Protein 7YGK (pdb70)

B-factor: mean 16.44, std 7.22, range [6.94, 43.97]

Structure (mmCIF, N/CA/C/O backbone):
data_7YGK
#
_entry.id   7YGK
#
_cell.length_a   47.380
_cell.length_b   39.680
_cell.length_c   54.300
_cell.angle_alpha   90.000
_cell.angle_beta   91.546
_cell.angle_gamma   90.000
#
_symmetry.space_group_name_H-M   'C 1 2 1'
#
loop_
_entity.id
_entity.type
_entity.pdbx_description
1 polymer 'phospholipase A2'
2 water water
#
loop_
_atom_site.group_PDB
_atom_site.id
_atom_site.type_symbol
_atom_site.label_atom_id
_atom_site.label_alt_id
_atom_site.label_comp_id
_atom_site.label_asym_id
_atom_site.label_entity_id
_atom_site.label_seq_id
_atom_site.pdbx_PDB_ins_code
_atom_site.Cartn_x
_atom_site.Cartn_y
_atom_site.Cartn_z
_atom_site.occupancy
_atom_site.B_iso_or_equiv
_atom_site.auth_seq_id
_atom_site.auth_comp_id
_atom_site.auth_asym_id
_atom_site.auth_atom_id
_atom_site.pdbx_PDB_model_num
ATOM 1 N N . GLU A 1 1 ? -11.85595 0.70820 36.47624 1.000 32.21000 1 GLU A N 1
ATOM 2 C CA . GLU A 1 1 ? -10.64048 -0.07755 36.63050 1.000 27.03000 1 GLU A CA 1
ATOM 3 C C . GLU A 1 1 ? -10.91787 -1.44964 36.02512 1.000 17.99000 1 GLU A C 1
ATOM 4 O O . GLU A 1 1 ? -9.98721 -2.15766 35.65199 1.000 24.09000 1 GLU A O 1
ATOM 10 N N . SER A 1 2 ? -12.19963 -1.83537 35.91110 1.000 17.00000 2 SER A N 1
ATOM 11 C CA . SER A 1 2 ? -12.52849 -3.09672 35.22207 1.000 13.81000 2 SER A CA 1
ATOM 12 C C . SER A 1 2 ? -12.10926 -3.00794 33.77083 1.000 11.48000 2 SER A C 1
ATOM 13 O O . SER A 1 2 ? -12.21263 -1.95710 33.12508 1.000 12.19000 2 SER A O 1
ATOM 16 N N . ILE A 1 3 ? -11.70472 -4.14094 33.21110 1.000 10.50000 3 ILE A N 1
ATOM 17 C CA . ILE A 1 3 ? -11.29976 -4.12123 31.80759 1.000 10.52000 3 ILE A CA 1
ATOM 18 C C . ILE A 1 3 ? -12.43686 -3.72108 30.91631 1.000 8.74000 3 ILE A C 1
ATOM 19 O O . ILE A 1 3 ? -12.21166 -3.12650 29.87094 1.000 8.99000 3 ILE A O 1
ATOM 24 N N . GLU A 1 4 ? -13.68684 -4.06739 31.27664 1.000 8.94000 4 GLU A N 1
ATOM 25 C CA . GLU A 1 4 ? -14.81854 -3.66203 30.44110 1.000 8.54000 4 GLU A CA 1
ATOM 26 C C . GLU A 1 4 ? -15.00909 -2.15356 30.46810 1.000 8.53000 4 GLU A C 1
ATOM 27 O O . GLU A 1 4 ? -15.27434 -1.54626 29.43343 1.000 9.13000 4 GLU A O 1
ATOM 33 N N . SER A 1 5 ? -14.86200 -1.54038 31.62010 1.000 9.75000 5 SER A N 1
ATOM 34 C CA . SER A 1 5 ? -14.95445 -0.07416 31.68515 1.000 11.63000 5 SER A CA 1
ATOM 35 C C . SER A 1 5 ? -13.85355 0.60004 30.88955 1.000 10.43000 5 SER A C 1
ATOM 36 O O . SER A 1 5 ? -14.11347 1.61231 30.20759 1.000 11.04000 5 SER A O 1
ATOM 39 N N . ILE A 1 6 ? -12.64340 0.07445 30.96948 1.000 9.62000 6 ILE A N 1
ATOM 40 C CA . ILE A 1 6 ? -11.52130 0.61238 30.17199 1.000 10.04000 6 ILE A CA 1
ATOM 41 C C . ILE A 1 6 ? -11.80908 0.51136 28.69873 1.000 8.49000 6 ILE A C 1
ATOM 42 O O . ILE A 1 6 ? -11.66396 1.49408 27.94592 1.000 8.92000 6 ILE A O 1
ATOM 47 N N . THR A 1 7 ? -12.31767 -0.65802 28.26543 1.000 8.50000 7 THR A N 1
ATOM 48 C CA . THR A 1 7 ? -12.69830 -0.88235 26.86967 1.000 7.88000 7 THR A CA 1
ATOM 49 C C . THR A 1 7 ? -13.68322 0.19217 26.42468 1.000 7.58000 7 THR A C 1
ATOM 50 O O . THR A 1 7 ? -13.60001 0.75994 25.33708 1.000 7.71000 7 THR A O 1
ATOM 54 N N . ASP A 1 8 ? -14.70636 0.41674 27.27795 1.000 7.66000 8 ASP A N 1
ATOM 55 C CA . ASP A 1 8 ? -15.74792 1.39420 26.94169 1.000 8.67000 8 ASP A CA 1
ATOM 56 C C . ASP A 1 8 ? -15.23635 2.82358 26.90699 1.000 8.25000 8 ASP A C 1
ATOM 57 O O . ASP A 1 8 ? -15.69923 3.62840 26.08269 1.000 8.72000 8 ASP A O 1
ATOM 62 N N . ASN A 1 9 ? -14.26233 3.15940 27.73259 1.000 8.24000 9 ASN A N 1
ATOM 63 C CA . ASN A 1 9 ? -13.66014 4.48260 27.63655 1.000 8.77000 9 ASN A CA 1
ATOM 64 C C . ASN A 1 9 ? -12.94057 4.64097 26.30816 1.000 8.34000 9 ASN A C 1
ATOM 65 O O . ASN A 1 9 ? -13.09720 5.67832 25.64122 1.000 8.88000 9 ASN A O 1
ATOM 70 N N . TYR A 1 10 ? -12.18779 3.62940 25.88282 1.000 8.20000 10 TYR A N 1
ATOM 71 C CA . TYR A 1 10 ? -11.51437 3.77462 24.60258 1.000 8.79000 10 TYR A CA 1
ATOM 72 C C . TYR A 1 10 ? -12.51430 3.93196 23.47923 1.000 10.50000 10 TYR A C 1
ATOM 73 O O . TYR A 1 10 ? -12.27313 4.64652 22.50103 1.000 9.98000 10 TYR A O 1
ATOM 82 N N . LEU A 1 11 ? -13.62614 3.18149 23.53785 1.000 8.99000 11 LEU A N 1
ATOM 83 C CA . LEU A 1 11 ? -14.62871 3.22924 22.47463 1.000 9.70000 11 LEU A CA 1
ATOM 84 C C . LEU A 1 11 ? -15.39878 4.53574 22.41330 1.000 10.69000 11 LEU A C 1
ATOM 85 O O . LEU A 1 11 ? -15.69579 5.02883 21.31825 1.000 11.68000 11 LEU A O 1
ATOM 90 N N . PHE A 1 12 ? -15.81191 5.04607 23.55139 1.000 8.87000 12 PHE A N 1
ATOM 91 C CA . PHE A 1 12 ? -16.85161 6.06088 23.61795 1.000 11.10000 12 PHE A CA 1
ATOM 92 C C . PHE A 1 12 ? -16.44661 7.38768 24.21373 1.000 10.58000 12 PHE A C 1
ATOM 93 O O . PHE A 1 12 ? -17.24383 8.33679 24.14889 1.000 12.86000 12 PHE A O 1
ATOM 101 N N . SER A 1 13 ? -15.23345 7.51101 24.74120 1.000 9.49000 13 SER A N 1
ATOM 102 C CA . SER A 1 13 ? -14.82012 8.75806 25.35835 1.000 9.26000 13 SER A CA 1
ATOM 103 C C . SER A 1 13 ? -13.68150 9.40239 24.60057 1.000 11.14000 13 SER A C 1
ATOM 104 O O . SER A 1 13 ? -13.15305 10.43423 25.07302 1.000 15.21000 13 SER A O 1
ATOM 107 N N . THR A 1 14 ? -13.21012 8.82611 23.48144 1.000 10.67000 14 THR A N 1
ATOM 108 C CA . THR A 1 14 ? -12.09384 9.39978 22.71184 1.000 13.01000 14 THR A CA 1
ATOM 109 C C . THR A 1 14 ? -12.53018 9.75759 21.29851 1.000 11.28000 14 THR A C 1
ATOM 110 O O . THR A 1 14 ? -13.45594 9.11418 20.74829 1.000 11.61000 14 THR A O 1
ATOM 114 N N . SER A 1 15 ? -11.92286 10.77102 20.67471 1.000 10.79000 15 SER A N 1
ATOM 115 C CA . SER A 1 15 ? -12.04255 10.98152 19.24421 1.000 11.25000 15 SER A CA 1
ATOM 116 C C . SER A 1 15 ? -11.31414 9.85530 18.51372 1.000 9.20000 15 SER A C 1
ATOM 117 O O . SER A 1 15 ? -10.45184 9.17832 19.08192 1.000 9.14000 15 SER A O 1
ATOM 120 N N . PRO A 1 16 ? -11.60133 9.66087 17.22960 1.000 8.94000 16 PRO A N 1
ATOM 121 C CA . PRO A 1 16 ? -10.95199 8.53948 16.55180 1.000 10.37000 16 PRO A CA 1
ATOM 122 C C . PRO A 1 16 ? -9.45461 8.74303 16.43539 1.000 9.46000 16 PRO A C 1
ATOM 123 O O . PRO A 1 16 ? -8.69287 7.78560 16.51707 1.000 9.71000 16 PRO A O 1
ATOM 127 N N . SER A 1 17 ? -8.99738 9.96730 16.23168 1.000 11.84000 17 SER A N 1
ATOM 128 C CA . SER A 1 17 ? -7.55640 10.15918 16.17047 1.000 11.83000 17 SER A CA 1
ATOM 129 C C . SER A 1 17 ? -6.89294 9.98378 17.52798 1.000 10.36000 17 SER A C 1
ATOM 130 O O . SER A 1 17 ? -5.73434 9.55000 17.55568 1.000 11.73000 17 SER A O 1
ATOM 133 N N . GLN A 1 18 ? -7.56854 10.29938 18.62686 1.000 10.70000 18 GLN A N 1
ATOM 134 C CA . GLN A 1 18 ? -7.03657 9.93944 19.94107 1.000 9.69000 18 GLN A CA 1
ATOM 135 C C . GLN A 1 18 ? -7.02676 8.41671 20.16061 1.000 8.60000 18 GLN A C 1
ATOM 136 O O . GLN A 1 18 ? -6.05530 7.86273 20.64150 1.000 9.10000 18 GLN A O 1
ATOM 142 N N . PHE A 1 19 ? -8.11776 7.74156 19.77625 1.000 8.23000 19 PHE A N 1
ATOM 143 C CA . PHE A 1 19 ? -8.11558 6.28152 19.84371 1.000 7.87000 19 PHE A CA 1
ATOM 144 C C . PHE A 1 19 ? -6.88147 5.71426 19.14451 1.000 7.43000 19 PHE A C 1
ATOM 145 O O . PHE A 1 19 ? -6.26635 4.77516 19.62636 1.000 8.69000 19 PHE A O 1
ATOM 153 N N . GLU A 1 20 ? -6.55749 6.23544 17.97215 1.000 9.23000 20 GLU A N 1
ATOM 154 C CA . GLU A 1 20 ? -5.43475 5.68811 17.23056 1.000 9.90000 20 GLU A CA 1
ATOM 155 C C . GLU A 1 20 ? -4.12275 5.84107 18.01544 1.000 9.95000 20 GLU A C 1
ATOM 156 O O . GLU A 1 20 ? -3.29003 4.91653 18.03594 1.000 10.91000 20 GLU A O 1
ATOM 162 N N . LYS A 1 21 ? -3.96014 6.95636 18.73029 1.000 8.95000 21 LYS A N 1
ATOM 163 C CA . LYS A 1 21 ? -2.75307 7.16565 19.51930 1.000 10.87000 21 LYS A CA 1
ATOM 164 C C . LYS A 1 21 ? -2.73618 6.28729 20.75999 1.000 10.42000 21 LYS A C 1
ATOM 165 O O . LYS A 1 21 ? -1.65137 5.92137 21.22884 1.000 12.35000 21 LYS A O 1
ATOM 171 N N . VAL A 1 22 ? -3.90323 5.94025 21.30913 1.000 9.59000 22 VAL A N 1
ATOM 172 C CA . VAL A 1 22 ? -4.00061 4.94303 22.36739 1.000 9.65000 22 VAL A CA 1
ATOM 173 C C . VAL A 1 22 ? -3.60513 3.57401 21.82716 1.000 9.17000 22 VAL A C 1
ATOM 174 O O . VAL A 1 22 ? -2.76690 2.84879 22.40519 1.000 9.93000 22 VAL A O 1
ATOM 178 N N . ARG A 1 23 ? -4.17791 3.20683 20.68118 1.000 9.02000 23 ARG A N 1
ATOM 179 C CA . ARG A 1 23 ? -3.93077 1.91177 20.08285 1.000 10.05000 23 ARG A CA 1
ATOM 180 C C . ARG A 1 23 ? -2.44258 1.70771 19.84487 1.000 10.23000 23 ARG A C 1
ATOM 181 O O . ARG A 1 23 ? -1.92804 0.58930 19.99462 1.000 10.89000 23 ARG A O 1
ATOM 189 N N . ASP A 1 24 ? -1.72528 2.76989 19.46349 1.000 10.43000 24 ASP A N 1
ATOM 190 C CA . ASP A 1 24 ? -0.27731 2.64539 19.21627 1.000 11.90000 24 ASP A CA 1
ATOM 191 C C . ASP A 1 24 ? 0.46842 2.08721 20.42250 1.000 12.34000 24 ASP A C 1
ATOM 192 O O . ASP A 1 24 ? 1.55551 1.49998 20.24609 1.000 14.71000 24 ASP A O 1
ATOM 197 N N . GLU A 1 25 ? 0.02153 2.33677 21.61790 1.000 11.77000 25 GLU A N 1
ATOM 198 C CA . GLU A 1 25 ? 0.70004 1.85361 22.81891 1.000 13.01000 25 GLU A CA 1
ATOM 199 C C . GLU A 1 25 ? 0.17984 0.51196 23.30450 1.000 12.75000 25 GLU A C 1
ATOM 200 O O . GLU A 1 25 ? 0.72830 -0.04672 24.27393 1.000 12.11000 25 GLU A O 1
ATOM 206 N N . ARG A 1 26 ? -0.85524 -0.03244 22.67970 1.000 12.03000 26 ARG A N 1
ATOM 207 C CA . ARG A 1 26 ? -1.41213 -1.33324 23.04241 1.000 11.74000 26 ARG A CA 1
ATOM 208 C C . ARG A 1 26 ? -1.63536 -1.50434 24.55324 1.000 10.77000 26 ARG A C 1
ATOM 209 O O . ARG A 1 26 ? -1.17521 -2.48799 25.14339 1.000 11.89000 26 ARG A O 1
ATOM 217 N N . PRO A 1 27 ? -2.29606 -0.56956 25.19750 1.000 10.85000 27 PRO A N 1
ATOM 218 C CA . PRO A 1 27 ? -2.57960 -0.73551 26.63314 1.000 10.44000 27 PRO A CA 1
ATOM 219 C C . PRO A 1 27 ? -3.36665 -1.99396 26.94013 1.000 10.44000 27 PRO A C 1
ATOM 220 O O . PRO A 1 27 ? -4.24529 -2.41112 26.17261 1.000 9.78000 27 PRO A O 1
ATOM 224 N N . HIS A 1 28 ? -3.01321 -2.65469 28.04292 1.000 9.23000 28 HIS A N 1
ATOM 225 C CA . HIS A 1 28 ? -3.77816 -3.79768 28.51060 1.000 10.25000 28 HIS A CA 1
ATOM 226 C C . HIS A 1 28 ? -3.84209 -4.87672 27.45846 1.000 9.58000 28 HIS A C 1
ATOM 227 O O . HIS A 1 28 ? -4.83061 -5.61843 27.35659 1.000 9.68000 28 HIS A O 1
ATOM 234 N N . ALA A 1 29 ? -2.75306 -5.06295 26.68520 1.000 11.59000 29 ALA A N 1
ATOM 235 C CA . ALA A 1 29 ? -2.73071 -6.02864 25.61710 1.000 11.49000 29 ALA A CA 1
ATOM 236 C C . ALA A 1 29 ? -2.67900 -7.48046 26.09576 1.000 11.31000 29 ALA A C 1
ATOM 237 O O . ALA A 1 29 ? -2.83345 -8.38859 25.28319 1.000 13.06000 29 ALA A O 1
ATOM 239 N N . ASP A 1 30 ? -2.54640 -7.68123 27.39831 1.000 11.56000 30 ASP A N 1
ATOM 240 C CA . ASP A 1 30 ? -2.76727 -8.98728 28.01459 1.000 12.26000 30 ASP A CA 1
ATOM 241 C C . ASP A 1 30 ? -4.21821 -9.42286 28.02625 1.000 11.15000 30 ASP A C 1
ATOM 242 O O . ASP A 1 30 ? -4.49543 -10.62366 28.16070 1.000 13.51000 30 ASP A O 1
ATOM 247 N N . LYS A 1 31 ? -5.16146 -8.47751 27.92654 1.000 10.23000 31 LYS A N 1
ATOM 248 C CA . LYS A 1 31 ? -6.58105 -8.73639 27.96101 1.000 9.18000 31 LYS A CA 1
ATOM 249 C C . LYS A 1 31 ? -7.28416 -8.30387 26.70232 1.000 9.48000 31 LYS A C 1
ATOM 250 O O . LYS A 1 31 ? -8.34828 -8.87019 26.42433 1.000 10.50000 31 LYS A O 1
ATOM 256 N N . LEU A 1 32 ? -6.78848 -7.30908 25.96838 1.000 9.88000 32 LEU A N 1
ATOM 257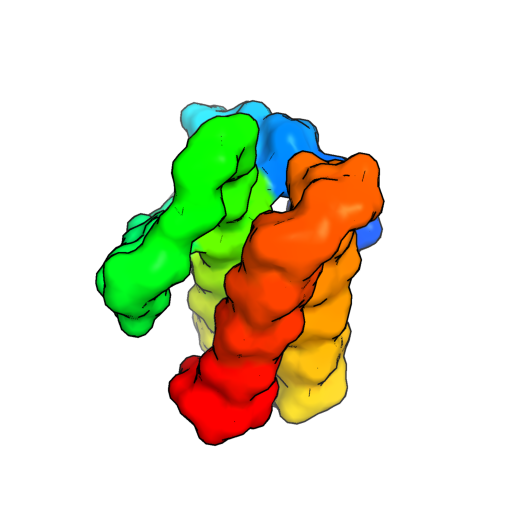 C CA . LEU A 1 32 ? -7.46887 -6.70409 24.82714 1.000 9.76000 32 LEU A CA 1
ATOM 258 C C . LEU A 1 32 ? -6.84701 -7.13617 23.52801 1.000 10.36000 32 LEU A C 1
ATOM 259 O O . LEU A 1 32 ? -5.60616 -7.21869 23.43709 1.000 10.97000 32 LEU A O 1
ATOM 264 N N . ASP A 1 33 ? -7.68364 -7.31042 22.51416 1.000 10.32000 33 ASP A N 1
ATOM 265 C CA . ASP A 1 33 ? -7.26010 -7.57324 21.16166 1.000 10.51000 33 ASP A CA 1
ATOM 266 C C . ASP A 1 33 ? -7.21245 -6.24540 20.41649 1.000 10.89000 33 ASP A C 1
ATOM 267 O O . ASP A 1 33 ? -8.25175 -5.57982 20.23641 1.000 10.40000 33 ASP A O 1
ATOM 272 N N . TRP A 1 34 ? -6.02295 -5.84877 19.99036 1.000 10.76000 34 TRP A N 1
ATOM 273 C CA . TRP A 1 34 ? -5.79774 -4.61047 19.26011 1.000 11.08000 34 TRP A CA 1
ATOM 274 C C . TRP A 1 34 ? -5.70797 -4.81234 17.75991 1.000 11.18000 34 TRP A C 1
ATOM 275 O O . TRP A 1 34 ? -5.43849 -3.85032 17.04446 1.000 12.44000 34 TRP A O 1
ATOM 286 N N . SER A 1 35 ? -5.99757 -6.00690 17.25322 1.000 11.79000 35 SER A N 1
ATOM 287 C CA . SER A 1 35 ? -5.90403 -6.27397 15.81168 1.000 13.32000 35 SER A CA 1
ATOM 288 C C . SER A 1 35 ? -7.07179 -5.66736 15.05616 1.000 12.28000 35 SER A C 1
ATOM 289 O O . SER A 1 35 ? -8.17614 -5.51894 15.56789 1.000 12.64000 35 SER A O 1
ATOM 292 N N . SER A 1 36 ? -6.81874 -5.35895 13.79266 1.000 12.88000 36 SER A N 1
ATOM 293 C CA . SER A 1 36 ? -7.85425 -4.74316 12.97157 1.000 14.28000 36 SER A CA 1
ATOM 294 C C . SER A 1 36 ? -7.54658 -4.99117 11.51099 1.000 16.86000 36 SER A C 1
ATOM 295 O O . SER A 1 36 ? -6.38685 -5.04726 11.11757 1.000 18.93000 36 SER A O 1
ATOM 298 N N . ASP A 1 37 ? -8.59818 -5.14000 10.72178 1.000 16.69000 37 ASP A N 1
ATOM 299 C CA . ASP A 1 37 ? -8.50924 -5.26575 9.26684 1.000 18.07000 37 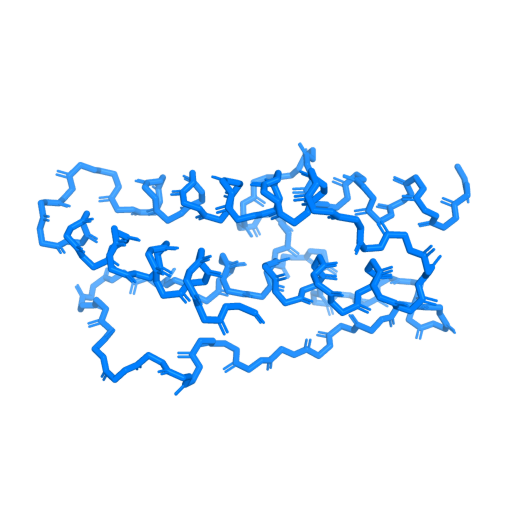ASP A CA 1
ATOM 300 C C . ASP A 1 37 ? -8.44193 -3.91262 8.55142 1.000 18.97000 37 ASP A C 1
ATOM 301 O O . ASP A 1 37 ? -8.26459 -3.88665 7.32533 1.000 18.79000 37 ASP A O 1
ATOM 306 N N . SER A 1 38 ? -8.55227 -2.77116 9.27003 1.000 17.13000 38 SER A N 1
ATOM 307 C CA . SER A 1 38 ? -8.52408 -1.44526 8.63362 1.000 16.70000 38 SER A C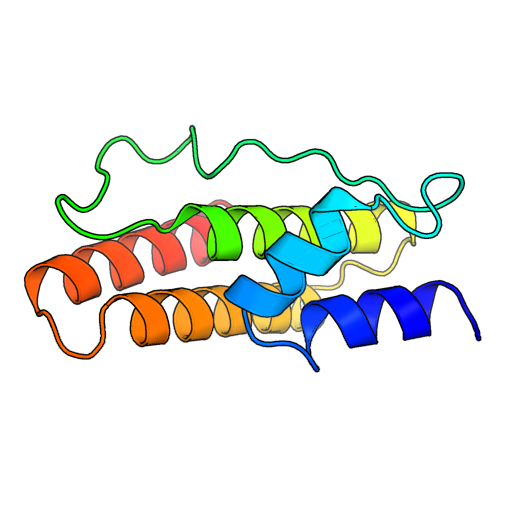A 1
ATOM 308 C C . SER A 1 38 ? -9.53180 -1.33445 7.47207 1.000 16.71000 38 SER A C 1
ATOM 309 O O . SER A 1 38 ? -9.25764 -0.72499 6.42480 1.000 19.26000 38 SER A O 1
ATOM 312 N N . CYS A 1 39 ? -10.70427 -1.90347 7.65577 1.000 15.82000 39 CYS A N 1
ATOM 313 C CA . CYS A 1 39 ? -11.77228 -1.91638 6.62170 1.000 19.35000 39 CYS A CA 1
ATOM 314 C C . CYS A 1 39 ? -11.28549 -2.47673 5.29427 1.000 19.68000 39 CYS A C 1
ATOM 315 O O . CYS A 1 39 ? -11.67154 -1.98515 4.21032 1.000 19.24000 39 CYS A O 1
ATOM 318 N N . SER A 1 40 ? -10.41142 -3.49533 5.36389 1.000 18.90000 40 SER A N 1
ATOM 319 C CA . SER A 1 40 ? -9.93218 -4.12605 4.12849 1.000 20.35000 40 SER A CA 1
ATOM 320 C C . SER A 1 40 ? -11.07434 -4.76772 3.36522 1.000 20.97000 40 SER A C 1
ATOM 321 O O . SER A 1 40 ? -10.92505 -5.06588 2.17348 1.000 23.05000 40 SER A O 1
ATOM 324 N N . TRP A 1 41 ? -12.23189 -4.95683 4.01846 1.000 19.89000 41 TRP A N 1
ATOM 325 C CA . TRP A 1 41 ? -13.45048 -5.49177 3.42913 1.000 20.84000 41 TRP A CA 1
ATOM 326 C C . TRP A 1 41 ? -14.18161 -4.50194 2.53256 1.000 21.78000 41 TRP A C 1
ATOM 327 O O . TRP A 1 41 ? -15.15425 -4.89779 1.86601 1.000 20.80000 41 TRP A O 1
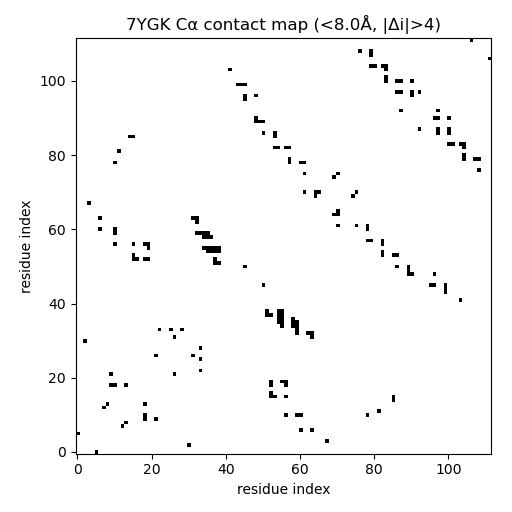ATOM 338 N N . ALA A 1 42 ? -13.76764 -3.21470 2.52080 1.000 18.54000 42 ALA A N 1
ATOM 339 C CA . ALA A 1 42 ? -14.43359 -2.16939 1.74415 1.000 20.65000 42 ALA A CA 1
ATOM 340 C C . ALA A 1 42 ? -13.71983 -2.01597 0.41158 1.000 23.42000 42 ALA A C 1
ATOM 341 O O . ALA A 1 42 ? -12.54893 -1.62707 0.40110 1.000 24.22000 42 ALA A O 1
ATOM 343 N N . PRO A 1 43 ? -14.35728 -2.28070 -0.73256 1.000 22.66000 43 PRO A N 1
ATOM 344 C CA . PRO A 1 43 ? -13.62117 -2.12041 -1.99950 1.000 26.92000 43 PRO A CA 1
ATOM 345 C C . PRO A 1 43 ? -13.29133 -0.67395 -2.34026 1.000 27.88000 43 PRO A C 1
ATOM 346 O O . PRO A 1 43 ? -12.23690 -0.42827 -2.94185 1.000 34.46000 43 PRO A O 1
ATOM 350 N N . ASP A 1 44 ? -14.12264 0.28870 -1.93509 1.000 25.92000 44 ASP A N 1
ATOM 351 C CA . ASP A 1 44 ? -13.93647 1.70284 -2.25891 1.000 26.590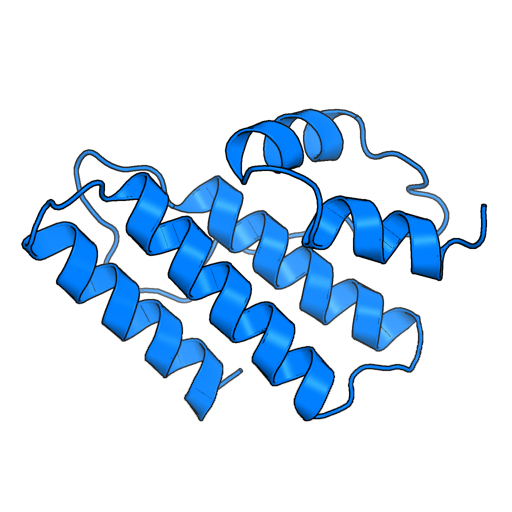00 44 ASP A CA 1
ATOM 352 C C . ASP A 1 44 ? -13.46737 2.44331 -1.00858 1.000 29.00000 44 ASP A C 1
ATOM 353 O O . ASP A 1 44 ? -14.09509 2.34182 0.05831 1.000 27.77000 44 ASP A O 1
ATOM 358 N N . LYS A 1 45 ? -12.36470 3.16661 -1.12901 1.000 27.24000 45 LYS A N 1
ATOM 359 C CA . LYS A 1 45 ? -11.83951 4.02360 -0.07931 1.000 27.10000 45 LYS A CA 1
ATOM 360 C C . LYS A 1 45 ? -11.97176 5.47710 -0.49717 1.000 24.96000 45 LYS A C 1
ATOM 361 O O . LYS A 1 45 ? -11.97782 5.79552 -1.69157 1.000 27.12000 45 LYS A O 1
ATOM 367 N N . PRO A 1 46 ? -12.05936 6.39740 0.45562 1.000 20.28000 46 PRO A N 1
ATOM 368 C CA . PRO A 1 46 ? -12.13508 7.81765 0.09011 1.000 22.08000 46 PRO A CA 1
ATOM 369 C C . PRO A 1 46 ? -10.75605 8.34107 -0.27998 1.000 23.72000 46 PRO A C 1
ATOM 370 O O . PRO A 1 46 ? -9.75693 8.06865 0.39043 1.000 26.70000 46 PRO A O 1
ATOM 374 N N . VAL A 1 47 ? -10.69827 9.10638 -1.35338 1.000 24.33000 47 VAL A N 1
ATOM 375 C CA . VAL A 1 47 ? -9.43994 9.73354 -1.72193 1.000 24.06000 47 VAL A CA 1
ATOM 376 C C . VAL A 1 47 ? -9.33041 11.02816 -0.93535 1.000 21.87000 47 VAL A C 1
ATOM 377 O O . VAL A 1 47 ? -10.26987 11.83265 -0.91561 1.000 24.31000 47 VAL A O 1
ATOM 381 N N . GLY A 1 48 ? -8.21114 11.22847 -0.27843 1.000 22.85000 48 GLY A N 1
ATOM 382 C CA . GLY A 1 48 ? -8.04767 12.46411 0.46222 1.000 21.29000 48 GLY A CA 1
ATOM 383 C C . GLY A 1 48 ? -8.44185 12.39712 1.92632 1.000 22.02000 48 GLY A C 1
ATOM 384 O O . GLY A 1 48 ? -8.25061 13.38240 2.64858 1.000 22.43000 48 GLY A O 1
ATOM 385 N N . PHE A 1 49 ? -8.99331 11.26987 2.38187 1.000 19.44000 49 PHE A N 1
ATOM 386 C CA . PHE A 1 49 ? -9.37824 11.11525 3.77353 1.000 18.15000 49 PHE A CA 1
ATOM 387 C C . PHE A 1 49 ? -8.89376 9.75623 4.24316 1.000 18.57000 49 PHE A C 1
ATOM 388 O O . PHE A 1 49 ? -8.75533 8.83923 3.45037 1.000 20.66000 49 PHE A O 1
ATOM 396 N N . ASP A 1 50 ? -8.66629 9.62186 5.54751 1.000 16.47000 50 ASP A N 1
ATOM 397 C CA . ASP A 1 50 ? -8.17241 8.37116 6.12741 1.000 14.98000 50 ASP A CA 1
ATOM 398 C C . ASP A 1 50 ? -9.21525 7.86073 7.12090 1.000 13.97000 50 ASP A C 1
ATOM 399 O O . ASP A 1 50 ? -9.38945 8.43084 8.20504 1.000 13.71000 50 ASP A O 1
ATOM 404 N N . PHE A 1 51 ? -9.92448 6.81965 6.72278 1.000 14.20000 51 PHE A N 1
ATOM 405 C CA . PHE A 1 51 ? -10.90717 6.18053 7.60042 1.000 12.74000 51 PHE A CA 1
ATOM 406 C C . PHE A 1 51 ? -10.26126 5.20029 8.57740 1.000 12.67000 51 PHE A C 1
ATOM 407 O O . PHE A 1 51 ? -10.96529 4.64965 9.43530 1.000 12.46000 51 PHE A O 1
ATOM 415 N N . ASP A 1 52 ? -8.97761 4.94424 8.48729 1.000 12.09000 52 ASP A N 1
ATOM 416 C CA . ASP A 1 52 ? -8.39770 3.88295 9.31527 1.000 12.76000 52 ASP A CA 1
ATOM 417 C C . ASP A 1 52 ? -8.63163 4.03500 10.80415 1.000 11.46000 52 ASP A C 1
ATOM 418 O O . ASP A 1 52 ? -8.93557 3.00577 11.43959 1.000 12.07000 52 ASP A O 1
ATOM 423 N N . PRO A 1 53 ? -8.54414 5.20702 11.42808 1.000 10.83000 53 PRO A N 1
ATOM 424 C CA . PRO A 1 53 ? -8.83448 5.26532 12.85565 1.000 12.41000 53 PRO A CA 1
ATOM 425 C C . PRO A 1 53 ? -10.23008 4.78940 13.20660 1.000 10.51000 53 PRO A C 1
ATOM 426 O O . PRO A 1 53 ? -10.43725 4.08844 14.22310 1.000 10.44000 53 PRO A O 1
ATOM 430 N N . ALA A 1 54 ? -11.19949 5.14469 12.38301 1.000 9.85000 54 ALA A N 1
ATOM 431 C CA . ALA A 1 54 ? -12.56624 4.70872 12.62873 1.000 10.21000 54 ALA A CA 1
ATOM 432 C C . ALA A 1 54 ? -12.70240 3.20436 12.48503 1.000 9.47000 54 ALA A C 1
ATOM 433 O O . ALA A 1 54 ? -13.37317 2.54638 13.29892 1.000 9.40000 54 ALA A O 1
ATOM 435 N N . CYS A 1 55 ? -12.07635 2.63678 11.46026 1.000 8.98000 55 CYS A N 1
ATOM 436 C CA . CYS A 1 55 ? -12.10036 1.19488 11.26630 1.000 9.87000 55 CYS A CA 1
ATOM 437 C C . CYS A 1 55 ? -11.43852 0.47510 12.41395 1.000 8.89000 55 CYS A C 1
ATOM 438 O O . CYS A 1 55 ? -11.93629 -0.56983 12.87265 1.000 9.82000 55 CYS A O 1
ATOM 441 N N . HIS A 1 56 ? -10.29020 0.98329 12.85291 1.000 9.08000 56 HIS A N 1
ATOM 442 C CA . HIS A 1 56 ? -9.60496 0.34531 13.96697 1.000 9.46000 56 HIS A CA 1
ATOM 443 C C . HIS A 1 56 ? -10.49939 0.34243 15.19220 1.000 8.47000 56 HIS A C 1
ATOM 444 O O . HIS A 1 56 ? -10.50660 -0.64105 15.97004 1.000 8.90000 56 HIS A O 1
ATOM 451 N N . ARG A 1 57 ? -11.21499 1.44309 15.44241 1.000 8.80000 57 ARG A N 1
ATOM 452 C CA . ARG A 1 57 ? -12.04459 1.50996 16.63253 1.000 8.38000 57 ARG A CA 1
ATOM 453 C C . ARG A 1 57 ? -13.24567 0.57535 16.51787 1.000 8.61000 57 ARG A C 1
ATOM 454 O O . ARG A 1 57 ? -13.64590 -0.04256 17.51856 1.000 9.00000 57 ARG A O 1
ATOM 462 N N . HIS A 1 58 ? -13.81311 0.44268 15.32419 1.000 9.05000 58 HIS A N 1
ATOM 463 C CA . HIS A 1 58 ? -14.95627 -0.44048 15.12436 1.000 8.56000 58 HIS A CA 1
ATOM 464 C C . HIS A 1 58 ? -14.56309 -1.88835 15.37252 1.000 8.71000 58 HIS A C 1
ATOM 465 O O . HIS A 1 58 ? -15.27910 -2.62198 16.09567 1.000 9.14000 58 HIS A O 1
ATOM 472 N N . ASP A 1 59 ? -13.43852 -2.31145 14.83572 1.000 9.10000 59 ASP A N 1
ATOM 473 C CA . ASP A 1 59 ? -12.91798 -3.65742 15.07990 1.000 9.10000 59 ASP A CA 1
ATOM 474 C C . ASP A 1 59 ? -12.60692 -3.86145 16.52949 1.000 8.50000 59 ASP A C 1
ATOM 475 O O . ASP A 1 59 ? -12.87534 -4.94677 17.07771 1.000 8.91000 59 ASP A O 1
ATOM 480 N N . PHE A 1 60 ? -12.04405 -2.85813 17.18823 1.000 8.67000 60 PHE A N 1
ATOM 481 C CA . PHE A 1 60 ? -11.77889 -2.96080 18.61824 1.000 8.04000 60 PHE A CA 1
ATOM 482 C C . PHE A 1 60 ? -13.04996 -3.24955 19.40097 1.000 7.83000 60 PHE A C 1
ATOM 483 O O . PHE A 1 60 ? -13.06481 -4.10241 20.30569 1.000 8.21000 60 PHE A O 1
ATOM 491 N N . GLY A 1 61 ? -14.13937 -2.56446 19.04892 1.000 7.11000 61 GLY A N 1
ATOM 492 C CA . GLY A 1 61 ? -15.40099 -2.78400 19.74602 1.000 8.38000 61 GLY A CA 1
ATOM 493 C C . GLY A 1 61 ? -15.96730 -4.16398 19.50027 1.000 6.94000 61 GLY A C 1
ATOM 494 O O . GLY A 1 61 ? -16.30074 -4.89028 20.44841 1.000 8.34000 61 GLY A O 1
ATOM 495 N N . TYR A 1 62 ? -16.06846 -4.56085 18.25291 1.000 8.20000 62 TYR A N 1
ATOM 496 C CA . TYR A 1 62 ? -16.57454 -5.92049 17.97914 1.000 8.80000 62 TYR A CA 1
ATOM 497 C C . TYR A 1 62 ? -15.70535 -6.97166 18.62312 1.000 8.87000 62 TYR A C 1
ATOM 498 O O . TYR A 1 62 ? -16.22709 -7.88778 19.29741 1.000 9.27000 62 TYR A O 1
ATOM 507 N N . ARG A 1 63 ? -14.39669 -6.89405 18.42267 1.000 8.87000 63 ARG A N 1
ATOM 508 C CA . ARG A 1 63 ? -13.55287 -8.00771 18.84280 1.000 9.22000 63 ARG A CA 1
ATOM 509 C C . ARG A 1 63 ? -13.52407 -8.13115 20.34135 1.000 8.99000 63 ARG A C 1
ATOM 510 O O . ARG A 1 63 ? -13.60654 -9.26015 20.90421 1.000 9.94000 63 ARG A O 1
ATOM 518 N N . ASN A 1 64 ? -13.46414 -7.00719 21.06218 1.000 8.52000 64 ASN A N 1
ATOM 519 C CA . ASN A 1 64 ? -13.38875 -7.06384 22.50803 1.000 8.04000 64 ASN A CA 1
ATOM 520 C C . ASN A 1 64 ? -14.72744 -7.29329 23.17649 1.000 7.39000 64 ASN A C 1
ATOM 521 O O . ASN A 1 64 ? -14.76352 -7.95169 24.22061 1.000 7.82000 64 ASN A O 1
ATOM 526 N N . TYR A 1 65 ? -15.81545 -6.78117 22.62352 1.000 7.45000 65 TYR A N 1
ATOM 527 C CA . TYR A 1 65 ? -17.11811 -7.13236 23.18001 1.000 7.44000 65 TYR A CA 1
ATOM 528 C C . TYR A 1 65 ? -17.36467 -8.63547 23.05032 1.000 8.42000 65 TYR A C 1
ATOM 529 O O . TYR A 1 65 ? -17.93644 -9.26451 23.96821 1.000 8.74000 65 TYR A O 1
ATOM 538 N N . LYS A 1 66 ? -16.89775 -9.22562 21.95556 1.000 8.06000 66 LYS A N 1
ATOM 539 C CA . LYS A 1 66 ? -17.06951 -10.65926 21.77982 1.000 10.13000 66 LYS A CA 1
ATOM 540 C C . LYS A 1 66 ? -16.17796 -11.40807 22.75864 1.000 8.98000 66 LYS A C 1
ATOM 541 O O . LYS A 1 66 ? -16.63517 -12.38809 23.38579 1.000 10.64000 66 LYS A O 1
ATOM 547 N N . LYS A 1 67 ? -14.92844 -10.99961 22.93291 1.000 9.29000 67 LYS A N 1
ATOM 548 C CA . LYS A 1 67 ? -14.06725 -11.67308 23.89637 1.000 10.85000 67 LYS A CA 1
ATOM 549 C C . LYS A 1 67 ? -14.60963 -11.55122 25.31003 1.000 9.160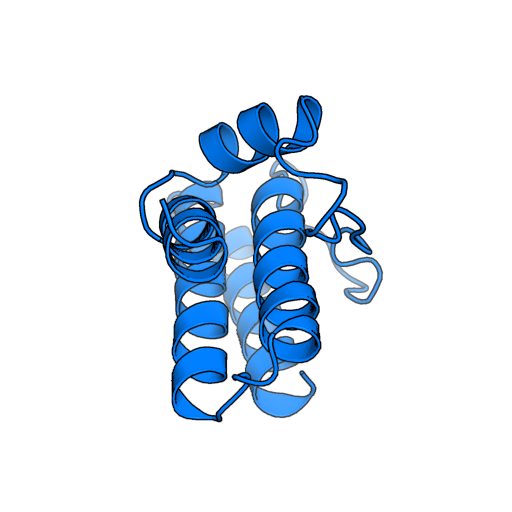00 67 LYS A C 1
ATOM 550 O O . LYS A 1 67 ? -14.38126 -12.44077 26.14940 1.000 11.04000 67 LYS A O 1
ATOM 556 N N . GLN A 1 68 ? -15.24243 -10.42585 25.63971 1.000 8.89000 68 GLN A N 1
ATOM 557 C CA . GLN A 1 68 ? -15.78623 -10.17147 26.95487 1.000 8.66000 68 GLN A CA 1
ATOM 558 C C . GLN A 1 68 ? -17.19641 -10.72188 27.11076 1.000 9.39000 68 GLN A C 1
ATOM 559 O O . GLN A 1 68 ? -17.77538 -10.53047 28.16960 1.000 10.12000 68 GLN A O 1
ATOM 565 N N . SER A 1 69 ? -17.69180 -11.41133 26.10739 1.000 9.45000 69 SER A N 1
ATOM 566 C CA . SER A 1 69 ? -19.01298 -12.02661 26.16041 1.000 9.62000 69 SER A CA 1
ATOM 567 C C . SER A 1 69 ? -20.10584 -11.03863 26.48695 1.000 10.94000 69 SER A C 1
ATOM 568 O O . SER A 1 69 ? -21.01703 -11.33977 27.28576 1.000 12.66000 69 SER A O 1
ATOM 571 N N . ARG A 1 70 ? -20.10787 -9.89066 25.77621 1.000 9.75000 70 ARG A N 1
ATOM 572 C CA . ARG A 1 70 ? -21.16065 -8.91293 25.97455 1.000 10.20000 70 ARG A CA 1
ATOM 573 C C . ARG A 1 70 ? -21.53697 -8.22614 24.67035 1.000 8.53000 70 ARG A C 1
ATOM 574 O O . ARG A 1 70 ? -22.00116 -7.07500 24.66734 1.000 10.57000 70 ARG A O 1
ATOM 582 N N . PHE A 1 71 ? -21.38708 -8.93642 23.58216 1.000 9.46000 71 PHE A N 1
ATOM 583 C CA . PHE A 1 71 ? -21.75039 -8.43085 22.25619 1.000 9.08000 71 PHE A CA 1
ATOM 584 C C . PHE A 1 71 ? -23.23460 -8.65602 21.95212 1.000 10.21000 71 PHE A C 1
ATOM 585 O O . PHE A 1 71 ? -23.62864 -9.49923 21.13903 1.000 12.06000 71 PHE A O 1
ATOM 593 N N . ASP A 1 72 ? -24.03913 -7.87628 22.61465 1.000 9.96000 72 ASP A N 1
ATOM 594 C CA . ASP A 1 72 ? -25.49272 -7.90958 22.39644 1.000 11.42000 72 ASP A CA 1
ATOM 595 C C . ASP A 1 72 ? -25.84294 -6.97281 21.23392 1.000 13.11000 72 ASP A C 1
ATOM 596 O O . ASP A 1 72 ? -25.03919 -6.14241 20.80101 1.000 12.72000 72 ASP A O 1
ATOM 601 N N . ASP A 1 73 ? -27.07378 -7.05048 20.74845 1.000 13.12000 73 ASP A N 1
ATOM 602 C CA . ASP A 1 73 ? -27.44304 -6.30237 19.54717 1.000 14.05000 73 ASP A CA 1
ATOM 603 C C . ASP A 1 73 ? -27.46743 -4.79809 19.78776 1.000 15.15000 73 ASP A C 1
ATOM 604 O O . ASP A 1 73 ? -27.13222 -4.02490 18.88738 1.000 14.18000 73 ASP A O 1
ATOM 609 N N . THR A 1 74 ? -27.82415 -4.34612 20.96184 1.000 12.94000 74 THR A N 1
ATOM 610 C CA . THR A 1 74 ? -27.81031 -2.92231 21.27451 1.000 15.42000 74 THR A CA 1
ATOM 611 C C . THR A 1 74 ? -26.37683 -2.37762 21.32865 1.000 12.96000 74 THR A C 1
ATOM 612 O O . THR A 1 74 ? -26.09510 -1.25767 20.86013 1.000 14.23000 74 THR A O 1
ATOM 616 N N . SER A 1 75 ? -25.45217 -3.13144 21.92733 1.000 11.36000 75 SER A N 1
ATOM 617 C CA . SER A 1 75 ? -24.05138 -2.73303 21.90292 1.000 10.37000 75 SER A CA 1
ATOM 618 C C . SER A 1 75 ? -23.53144 -2.70666 20.48470 1.000 11.55000 75 SER A C 1
ATOM 619 O O . SER A 1 75 ? -22.74748 -1.80288 20.12464 1.000 10.62000 75 SER A O 1
ATOM 622 N N . LYS A 1 76 ? -23.88293 -3.69124 19.66098 1.000 11.16000 76 LYS A N 1
ATOM 623 C CA . LYS A 1 76 ? -23.47992 -3.65698 18.26492 1.000 12.52000 76 LYS A CA 1
ATOM 624 C C . LYS A 1 76 ? -23.96739 -2.38626 17.60559 1.000 12.76000 76 LYS A C 1
ATOM 625 O O . LYS A 1 76 ? -23.20975 -1.70329 16.89391 1.000 12.78000 76 LYS A O 1
ATOM 631 N N . LYS A 1 77 ? -25.21261 -2.02628 17.83711 1.000 12.49000 77 LYS A N 1
ATOM 632 C CA . LYS A 1 77 ? -25.71899 -0.80890 17.24808 1.000 13.75000 77 LYS A CA 1
ATOM 633 C C . LYS A 1 77 ? -24.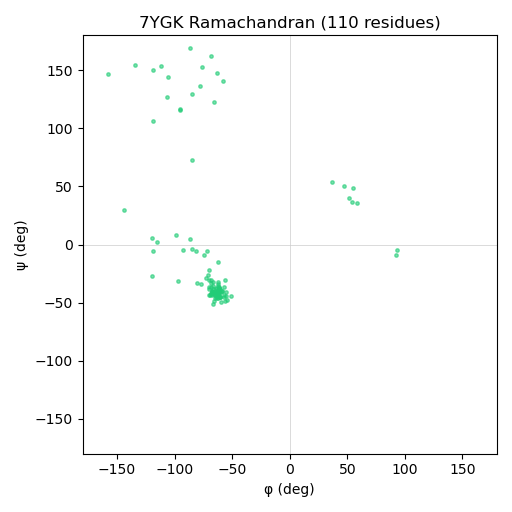96791 0.40128 17.76490 1.000 12.75000 77 LYS A C 1
ATOM 634 O O . LYS A 1 77 ? -24.71538 1.33287 16.99461 1.000 13.32000 77 LYS A O 1
ATOM 640 N N . ARG A 1 78 ? -24.65163 0.43334 19.04341 1.000 12.70000 78 ARG A N 1
ATOM 641 C CA . ARG A 1 78 ? -23.89943 1.56564 19.57620 1.000 13.06000 78 ARG A CA 1
ATOM 642 C C . ARG A 1 78 ? -22.54539 1.67839 18.88078 1.000 11.09000 78 ARG A C 1
ATOM 643 O O . ARG A 1 78 ? -22.09853 2.79696 18.55396 1.000 11.41000 78 ARG A O 1
ATOM 651 N N . ILE A 1 79 ? -21.86013 0.57324 18.71795 1.000 9.65000 79 ILE A N 1
ATOM 652 C CA . ILE A 1 79 ? -20.53380 0.56877 18.08658 1.000 9.81000 79 ILE A CA 1
ATOM 653 C C . ILE A 1 79 ? -20.64914 0.93723 16.62231 1.000 9.55000 79 ILE A C 1
ATOM 654 O O . ILE A 1 79 ? -19.82162 1.70287 16.07657 1.000 10.17000 79 ILE A O 1
ATOM 659 N N . ASP A 1 80 ? -21.69311 0.43491 15.92865 1.000 9.99000 80 ASP A N 1
ATOM 660 C CA . ASP A 1 80 ? -21.87792 0.78640 14.52417 1.000 10.36000 80 ASP A CA 1
ATOM 661 C C . ASP A 1 80 ? -22.20453 2.26167 14.37512 1.000 10.06000 80 ASP A C 1
ATOM 662 O O . ASP A 1 80 ? -21.70606 2.92466 13.44072 1.000 10.74000 80 ASP A O 1
ATOM 667 N N . ASP A 1 81 ? -23.03043 2.79921 15.24451 1.000 10.30000 81 ASP A N 1
ATOM 668 C CA . ASP A 1 81 ? -23.41401 4.19294 15.13286 1.000 11.97000 81 ASP A CA 1
ATOM 669 C C . ASP A 1 81 ? -22.23604 5.07504 15.46277 1.000 11.74000 81 ASP A C 1
ATOM 670 O O . ASP A 1 81 ? -22.08435 6.15656 14.85380 1.000 11.92000 81 ASP A O 1
ATOM 675 N N . ASN A 1 82 ? -21.44231 4.69245 16.44778 1.000 11.09000 82 ASN A N 1
ATOM 676 C CA . ASN A 1 82 ? -20.21265 5.42462 16.77453 1.000 12.37000 82 ASN A CA 1
ATOM 677 C C . ASN A 1 82 ? -19.24065 5.42412 15.59775 1.000 11.33000 82 ASN A C 1
ATOM 678 O O . ASN A 1 82 ? -18.56215 6.44275 15.34380 1.000 11.48000 82 ASN A O 1
ATOM 683 N N . PHE A 1 83 ? -19.16936 4.32610 14.86310 1.000 9.96000 83 PHE A N 1
ATOM 684 C CA . PHE A 1 83 ? -18.36936 4.24834 13.64568 1.000 10.09000 83 PHE A CA 1
ATOM 685 C C . PHE A 1 83 ? -18.85986 5.22491 12.60184 1.000 10.03000 83 PHE A C 1
ATOM 686 O O . PHE A 1 83 ? -18.05453 5.96259 12.02568 1.000 10.07000 83 PHE A O 1
ATOM 694 N N . TYR A 1 84 ? -20.17076 5.28925 12.37057 1.000 10.42000 84 TYR A N 1
ATOM 695 C CA . TYR A 1 84 ? -20.67621 6.28043 11.42151 1.000 11.79000 84 TYR A CA 1
ATOM 696 C C . TYR A 1 84 ? -20.35840 7.69624 11.88390 1.000 11.35000 84 TYR A C 1
ATOM 697 O O . TYR A 1 84 ? -19.96455 8.54528 11.07172 1.000 12.06000 84 TYR A O 1
ATOM 706 N N . SER A 1 85 ? -20.49587 7.98371 13.17139 1.000 11.09000 85 SER A N 1
ATOM 707 C CA . SER A 1 85 ? -20.14673 9.29877 13.67781 1.000 13.12000 85 SER A CA 1
ATOM 708 C C . SER A 1 85 ? -18.68645 9.59993 13.42599 1.000 12.75000 85 SER A C 1
ATOM 709 O O . SER A 1 85 ? -18.34610 10.74110 13.02347 1.000 12.95000 85 SER A O 1
ATOM 712 N N . ASP A 1 86 ? -17.79382 8.64020 13.70160 1.000 11.26000 86 ASP A N 1
ATOM 713 C CA . ASP A 1 86 ? -16.37305 8.80998 13.43927 1.000 11.59000 86 ASP A CA 1
ATOM 714 C C . ASP A 1 86 ? -16.14599 9.15196 11.97605 1.000 11.75000 86 ASP A C 1
ATOM 715 O O . ASP A 1 86 ? -15.36335 10.06286 11.66062 1.000 12.26000 86 ASP A O 1
ATOM 720 N N . LEU A 1 87 ? -16.76303 8.39163 11.07448 1.000 10.42000 87 LEU A N 1
ATOM 721 C CA . LEU A 1 87 ? -16.54099 8.61170 9.64135 1.000 12.53000 87 LEU A CA 1
ATOM 722 C C . LEU A 1 87 ? -17.04569 9.97552 9.20481 1.000 12.75000 87 LEU A C 1
ATOM 723 O O . LEU A 1 87 ? -16.36434 10.69685 8.46639 1.000 12.74000 87 LEU A O 1
ATOM 728 N N . LYS A 1 88 ? -18.23961 10.34423 9.63780 1.000 12.25000 88 LYS A N 1
ATOM 729 C CA . LYS A 1 88 ? -18.77538 11.67014 9.30203 1.000 14.36000 88 LYS A CA 1
ATOM 730 C C . LYS A 1 88 ? -17.85808 12.77389 9.79629 1.000 14.66000 88 LYS A C 1
ATOM 731 O O . LYS A 1 88 ? -17.65870 13.80145 9.10977 1.000 15.39000 88 LYS A O 1
ATOM 737 N N . GLY A 1 89 ? -17.30349 12.61230 10.98180 1.000 13.99000 89 GLY A N 1
ATOM 738 C CA . GLY A 1 89 ? -16.38419 13.60401 11.49111 1.000 15.13000 89 GLY A CA 1
ATOM 739 C C . GLY A 1 89 ? -15.12411 13.71084 10.65800 1.000 15.43000 89 GLY A C 1
ATOM 740 O O . GLY A 1 89 ? -14.59491 14.82178 10.47171 1.000 17.30000 89 GLY A O 1
ATOM 741 N N . ILE A 1 90 ? -14.60966 12.58963 10.15166 1.000 13.69000 90 ILE A N 1
ATOM 742 C CA . ILE A 1 90 ? -13.44186 12.61160 9.27102 1.000 13.24000 90 ILE A CA 1
ATOM 743 C C . ILE A 1 90 ? -13.78224 13.29857 7.95353 1.000 14.70000 90 ILE A C 1
ATOM 744 O O . ILE A 1 90 ? -12.97262 14.08841 7.41121 1.000 16.04000 90 ILE A O 1
ATOM 749 N N . CYS A 1 91 ? -14.97513 13.07456 7.44641 1.000 14.96000 91 CYS A N 1
ATOM 750 C CA . CYS A 1 91 ? -15.34660 13.64654 6.15534 1.000 15.39000 91 CYS A CA 1
ATOM 751 C C . CYS A 1 91 ? -15.54057 15.14988 6.22718 1.000 19.21000 91 CYS A C 1
ATOM 752 O O . CYS A 1 91 ? -15.42792 15.81859 5.19005 1.000 19.27000 91 CYS A O 1
ATOM 755 N N . HIS A 1 92 ? -15.89512 15.66299 7.40402 1.000 18.50000 92 HIS A N 1
ATOM 756 C CA . HIS A 1 92 ? -16.23282 17.07818 7.65757 1.000 24.22000 92 HIS A CA 1
ATOM 757 C C . HIS A 1 92 ? -16.98593 17.77165 6.51795 1.000 22.09000 92 HIS A C 1
ATOM 758 O O . HIS A 1 92 ? -16.61203 18.84880 6.04466 1.000 26.59000 92 HIS A O 1
ATOM 765 N N . GLY A 1 93 ? -18.09124 17.17554 6.10143 1.000 21.73000 93 GLY A N 1
ATOM 766 C CA . GLY A 1 93 ? -19.00206 17.79801 5.15380 1.000 23.16000 93 GLY A CA 1
ATOM 767 C C . GLY A 1 93 ? -18.75382 17.47241 3.69717 1.000 23.44000 93 GLY A C 1
ATOM 768 O O . GLY A 1 93 ? -19.57776 17.85962 2.84609 1.000 26.54000 93 GLY A O 1
ATOM 769 N N . ASN A 1 94 ? -17.64480 16.81095 3.37697 1.000 21.58000 94 ASN A N 1
ATOM 770 C CA . ASN A 1 94 ? -17.36684 16.43581 2.00159 1.000 20.36000 94 ASN A CA 1
ATOM 771 C C . ASN A 1 94 ? -18.40684 15.42381 1.53326 1.000 22.85000 94 ASN A C 1
ATOM 772 O O . ASN A 1 94 ? -18.60018 14.37128 2.15451 1.000 19.15000 94 ASN A O 1
ATOM 777 N N . GLY A 1 95 ? -19.11158 15.74664 0.44538 1.000 22.34000 95 GLY A N 1
ATOM 778 C CA . GLY A 1 95 ? -20.26095 14.93986 0.06732 1.000 20.83000 95 GLY A CA 1
ATOM 779 C C . GLY A 1 95 ? -19.90691 13.54364 -0.40050 1.000 19.64000 95 GLY A C 1
ATOM 780 O O . GLY A 1 95 ? -20.58553 12.57725 -0.03641 1.000 21.46000 95 GLY A O 1
ATOM 781 N N . SER A 1 96 ? -18.86433 13.41716 -1.21352 1.000 18.09000 96 SER A N 1
ATOM 782 C CA . SER A 1 96 ? -18.40545 12.12187 -1.69093 1.000 18.62000 96 SER A CA 1
ATOM 783 C C . SER A 1 96 ? -17.94559 11.25299 -0.53310 1.000 19.59000 96 SER A C 1
ATOM 784 O O . SER A 1 96 ? -18.27657 10.05799 -0.46845 1.000 17.61000 96 SER A O 1
ATOM 787 N N . CYS A 1 97 ? -17.19826 11.84830 0.39103 1.000 16.46000 97 CYS A N 1
ATOM 788 C CA . CYS A 1 97 ? -16.75298 11.12451 1.56501 1.000 16.40000 97 CYS A CA 1
ATOM 789 C C . CYS A 1 97 ? -17.96222 10.69337 2.38503 1.000 14.10000 97 CYS A C 1
ATOM 790 O O . CYS A 1 97 ? -18.02693 9.55749 2.86338 1.000 15.16000 97 CYS A O 1
ATOM 793 N N . ASN A 1 98 ? -18.94106 11.56079 2.55672 1.000 15.39000 98 ASN A N 1
ATOM 794 C CA . ASN A 1 98 ? -20.15826 11.18886 3.27957 1.000 17.89000 98 ASN A CA 1
ATOM 795 C C . ASN A 1 98 ? -20.89057 10.03450 2.61903 1.000 16.81000 98 ASN A C 1
ATOM 796 O O . ASN A 1 98 ? -21.48721 9.18925 3.31141 1.000 17.20000 98 ASN A O 1
ATOM 801 N N . ALA A 1 99 ? -20.92237 9.99956 1.30109 1.000 17.11000 99 ALA A N 1
ATOM 802 C CA . ALA A 1 99 ? -21.57373 8.88344 0.63414 1.000 17.27000 99 ALA A CA 1
ATOM 803 C C . ALA A 1 99 ? -20.87896 7.57635 0.96860 1.000 17.84000 99 ALA A C 1
ATOM 804 O O . ALA A 1 99 ? -21.53960 6.56915 1.25301 1.000 16.24000 99 ALA A O 1
ATOM 806 N N . LEU A 1 100 ? -19.54794 7.56924 0.96583 1.000 17.27000 100 LEU A N 1
ATOM 807 C CA . LEU A 1 100 ? -18.80729 6.38152 1.38007 1.000 17.72000 100 LEU A CA 1
ATOM 808 C C . LEU A 1 100 ? -19.03618 6.06592 2.85866 1.000 17.26000 100 LEU A C 1
ATOM 809 O O . LEU A 1 100 ? -19.16114 4.88237 3.23111 1.000 18.00000 100 LEU A O 1
ATOM 814 N N . ALA A 1 101 ? -19.06748 7.08106 3.73244 1.000 14.31000 101 ALA A N 1
ATOM 815 C CA . ALA A 1 101 ? -19.34550 6.83915 5.14931 1.000 14.48000 101 ALA A CA 1
ATOM 816 C C . ALA A 1 101 ? -20.66889 6.10249 5.32562 1.000 13.73000 101 ALA A C 1
ATOM 817 O O . ALA A 1 101 ? -20.75982 5.13051 6.10572 1.000 14.11000 101 ALA A O 1
ATOM 819 N N . TRP A 1 102 ? -21.71725 6.52423 4.59933 1.000 14.96000 102 TRP A N 1
ATOM 820 C CA . TRP A 1 102 ? -22.99898 5.83225 4.66036 1.000 14.30000 102 TRP A CA 1
ATOM 821 C C . TRP A 1 102 ? -22.85772 4.39613 4.18805 1.000 15.64000 102 TRP A C 1
ATOM 822 O O . TRP A 1 102 ? -23.42842 3.47739 4.80011 1.000 14.15000 102 TRP A O 1
ATOM 833 N N . THR A 1 103 ? -22.11024 4.15125 3.10957 1.000 14.55000 103 THR A N 1
ATOM 834 C CA . THR A 1 103 ? -22.01229 2.77786 2.62554 1.000 17.08000 103 THR A CA 1
ATOM 835 C C . THR A 1 103 ? -21.23786 1.89716 3.60034 1.000 15.22000 103 THR A C 1
ATOM 836 O O . THR A 1 103 ? -21.57403 0.72160 3.76763 1.000 15.99000 103 THR A O 1
ATOM 840 N N . TYR A 1 104 ? -20.20179 2.42755 4.24878 1.000 14.53000 104 TYR A N 1
ATOM 841 C CA . TYR A 1 104 ? -19.50549 1.64810 5.27797 1.000 13.33000 104 TYR A CA 1
ATOM 842 C C . TYR A 1 104 ? -20.43225 1.35387 6.44725 1.000 13.19000 104 TYR A C 1
ATOM 843 O O . TYR A 1 104 ? -20.44007 0.22086 6.96165 1.000 13.93000 104 TYR A O 1
ATOM 852 N N . TYR A 1 105 ? -21.21869 2.33129 6.86301 1.000 13.07000 105 TYR A N 1
ATOM 853 C CA . TYR A 1 105 ? -22.15209 2.11668 7.97077 1.000 15.45000 105 TYR A CA 1
ATOM 854 C C . TYR A 1 105 ? -23.18371 1.06169 7.60494 1.000 15.48000 105 TYR A C 1
ATOM 855 O O . TYR A 1 105 ? -23.49255 0.15884 8.39953 1.000 15.18000 105 TYR A O 1
ATOM 864 N N . GLN A 1 106 ? -23.76205 1.16833 6.40704 1.000 15.04000 106 GLN A N 1
ATOM 865 C CA . GLN A 1 106 ? -24.72655 0.15494 5.98305 1.000 16.29000 106 GLN A CA 1
ATOM 866 C C . GLN A 1 106 ? -24.09344 -1.21443 5.89327 1.000 16.74000 106 GLN A C 1
ATOM 867 O O . GLN A 1 106 ? -24.75398 -2.22800 6.20439 1.000 17.91000 106 GLN A O 1
ATOM 873 N N . ALA A 1 107 ? -22.84573 -1.30777 5.47066 1.000 16.56000 107 ALA A N 1
ATOM 874 C CA . ALA A 1 107 ? -22.20578 -2.61039 5.37977 1.000 19.26000 107 ALA A CA 1
ATOM 875 C C . ALA A 1 107 ? -22.11453 -3.27774 6.74893 1.000 19.68000 107 ALA A C 1
ATOM 876 O O . ALA A 1 107 ? -22.33989 -4.49526 6.87489 1.000 20.07000 107 ALA A O 1
ATOM 878 N N . VAL A 1 108 ? -21.78605 -2.51157 7.79143 1.000 15.30000 108 VAL A N 1
ATOM 879 C CA . VAL A 1 108 ? -21.65231 -3.13210 9.10525 1.000 15.63000 108 VAL A CA 1
ATOM 880 C C . VAL A 1 108 ? -23.02460 -3.39729 9.69606 1.000 15.55000 108 VAL A C 1
ATOM 881 O O . VAL A 1 108 ? -23.19647 -4.37476 10.44763 1.000 16.97000 108 VAL A O 1
ATOM 885 N N . ARG A 1 109 ? -24.01016 -2.55017 9.43429 1.000 15.38000 109 ARG A N 1
ATOM 886 C CA . ARG A 1 109 ? -25.36410 -2.75556 9.95134 1.000 17.44000 109 ARG A CA 1
ATOM 887 C C . ARG A 1 109 ? -25.98707 -4.02037 9.38564 1.000 23.99000 109 ARG A C 1
ATOM 888 O O . ARG A 1 109 ? -26.71368 -4.74278 10.08538 1.000 26.42000 109 ARG A O 1
ATOM 896 N N . LYS A 1 110 ? -25.73532 -4.29441 8.11660 1.000 22.00000 110 LYS A N 1
ATOM 897 C CA . LYS A 1 110 ? -26.40642 -5.41516 7.46617 1.000 25.72000 110 LYS A CA 1
ATOM 898 C C . LYS A 1 110 ? -25.55210 -6.66894 7.44712 1.000 28.79000 110 LYS A C 1
ATOM 899 O O . LYS A 1 110 ? -26.09668 -7.78048 7.51603 1.000 32.49000 110 LYS A O 1
ATOM 905 N N . PHE A 1 111 ? -24.23463 -6.53333 7.37371 1.000 28.51000 111 PHE A N 1
ATOM 906 C CA . PHE A 1 111 ? -23.33534 -7.67384 7.22475 1.000 32.11000 111 PHE A CA 1
ATOM 907 C C . PHE A 1 111 ? -22.33279 -7.81956 8.37330 1.000 30.78000 111 PHE A C 1
ATOM 908 O O . PHE A 1 111 ? -21.43939 -8.67645 8.29593 1.000 33.07000 111 PHE A O 1
AT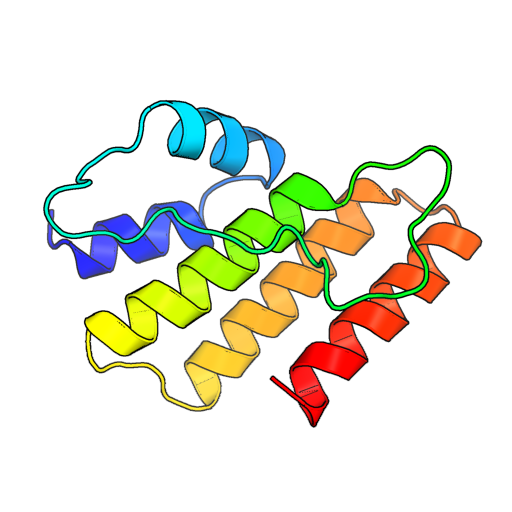OM 916 N N . GLY A 1 112 ? -22.43151 -7.00418 9.42259 1.000 30.27000 112 GLY A N 1
ATOM 917 C CA . GLY A 1 112 ? -21.43975 -6.98904 10.49825 1.000 25.05000 112 GLY A CA 1
ATOM 918 C C . GLY A 1 112 ? -21.27086 -8.25753 11.32925 1.000 31.96000 112 GLY A C 1
ATOM 919 O O . GLY A 1 112 ? -20.14321 -8.75939 11.53095 1.000 34.80000 112 GLY A O 1
#

InterPro domains:
  IPR015141 Phospholipase A2, prokaryotic/fungal [PF09056] (7-112)
  IPR036444 Phospholipase A2 domain superfamily [G3DSA:1.20.90.10] (1-113)
  IPR036444 Phospholipase A2 domain superfamily [SSF48619] (3-112)

Secondary structure (DSSP, 8-state):
--HHHHHHHHHHSS-HHHHHHHHTT-TTTTT------TTTT-S---TT---HHHHHHHHHHHHHHHHTT---HHHHHHHHHHHHHHHHHHHTT-HHHHHHHHHHHHHHHHH-

Radius of gyration: 13.51 Å; Cα contacts (8 Å, |Δi|>4): 104; chains: 1; bounding box: 28×30×39 Å

Solvent-accessible surface area: 6065 Å² total; per-residue (Å²): 198,56,31,66,56,28,0,39,79,30,0,48,90,34,67,24,74,91,0,31,133,25,28,84,148,107,32,80,60,118,112,8,43,13,56,28,72,38,4,85,103,6,128,91,108,16,148,76,46,85,9,58,14,0,3,15,5,10,15,3,0,19,62,0,7,114,124,36,107,62,58,72,109,102,19,29,85,134,2,0,48,32,2,49,61,9,0,87,53,36,0,143,63,63,53,87,2,54,58,31,0,123,69,6,25,39,34,9,68,144,169,53

Organism: NCBI:txid508770

Nearest PDB structures (foldseek):
  7ygk-assembly1_A  TM=1.009E+00  e=1.092E-17  Sciscionella marina
  8k1w-assembly1_A  TM=9.629E-01  e=7.504E-12  Saccharothrix espanaensis DSM 44229
  4aup-assembly1_A  TM=9.070E-01  e=5.739E-08  Tuber borchii
  1lwb-assembly1_A  TM=8.351E-01  e=5.901E-07  Streptomyces violaceoruber

Sequence (112 aa):
ESIESITDNYLFSTSPSQFEKVRDERPHADKLDWSSDSCSWAPDKPVGFDFDPACHRHDFGYRNYKKQSRFDDTSKKRIDDNFYSDLKGICHGNGSCNALAWTYYQAVRKFG

Foldseek 3Di:
DDPVVVLCCLQPVDQLVVNVVVLVVCPPVVQFDQDFPQCVVDPDDDPPFRLSSLRSSLCRQVVNCVSVVNPDPVSLVVSLVSSLVNQCVRCVPPPVSNVVSVVVSVCSVVPD